Protein AF-A0A535J4W5-F1 (afdb_monomer_lite)

Sequence (95 aa):
MASPQTGIFALGTTSHAYLEFDLLPTADAGSTVALVARLREPRTTIGGVNLVAGFRPELWAVIAPDAAPPGVTGFNETVTGAGGYTLPATQHDVV

Secondary structure (DSSP, 8-state):
-PPPPGGGGPPP-S------BPPPTT--HHHHHHHHTT----S-STT-------B-HHHHHHH-GGGSPTT-----SPEEPTTS-EE-----SB-

Structure (mmCIF, N/CA/C/O backbone):
data_AF-A0A535J4W5-F1
#
_entry.id   AF-A0A535J4W5-F1
#
loop_
_atom_site.group_PDB
_atom_site.id
_atom_site.type_symbol
_atom_site.label_atom_id
_atom_site.label_alt_id
_atom_site.label_comp_id
_atom_site.label_asym_id
_atom_site.label_entity_id
_atom_site.label_seq_id
_atom_site.pdbx_PDB_ins_code
_atom_site.Cartn_x
_atom_site.Cartn_y
_atom_site.Cartn_z
_atom_site.occupancy
_atom_site.B_iso_or_equiv
_atom_site.auth_seq_id
_atom_site.auth_comp_id
_atom_site.auth_asym_id
_atom_site.auth_atom_id
_atom_site.pdbx_PDB_model_num
ATOM 1 N N . MET A 1 1 ? 17.715 -10.845 -10.440 1.00 73.69 1 MET A N 1
ATOM 2 C CA . MET A 1 1 ? 17.515 -10.899 -8.976 1.00 73.69 1 MET A CA 1
ATOM 3 C C . MET A 1 1 ? 16.727 -9.655 -8.601 1.00 73.69 1 MET A C 1
ATOM 5 O O . MET A 1 1 ? 17.072 -8.599 -9.120 1.00 73.69 1 MET A O 1
ATOM 9 N N . ALA A 1 2 ? 15.647 -9.772 -7.829 1.00 84.19 2 ALA A N 1
ATOM 10 C CA . ALA A 1 2 ? 14.884 -8.602 -7.396 1.00 84.19 2 ALA A CA 1
ATOM 11 C C . ALA A 1 2 ? 15.629 -7.891 -6.257 1.00 84.19 2 ALA A C 1
ATOM 13 O O . ALA A 1 2 ? 16.151 -8.558 -5.365 1.00 84.19 2 ALA A O 1
ATOM 14 N N . SER A 1 3 ? 15.676 -6.560 -6.298 1.00 89.88 3 SER A N 1
ATOM 15 C CA . SER A 1 3 ? 16.162 -5.734 -5.188 1.00 89.88 3 SER A CA 1
ATOM 16 C C . SER A 1 3 ? 14.963 -5.166 -4.432 1.00 89.88 3 SER A C 1
ATOM 18 O O . SER A 1 3 ? 13.986 -4.781 -5.081 1.00 89.88 3 SER A O 1
ATOM 20 N N . PRO A 1 4 ? 15.001 -5.098 -3.091 1.00 92.25 4 PRO A N 1
ATOM 21 C CA . PRO A 1 4 ? 13.918 -4.489 -2.334 1.00 92.25 4 PRO A CA 1
ATOM 22 C C . PRO A 1 4 ? 13.864 -2.974 -2.564 1.00 92.25 4 PRO A C 1
ATOM 24 O O . PRO A 1 4 ? 14.868 -2.349 -2.914 1.00 92.25 4 PRO A O 1
ATOM 27 N N . GLN A 1 5 ? 12.703 -2.376 -2.297 1.00 92.69 5 GLN A N 1
ATOM 28 C CA . GLN A 1 5 ? 12.586 -0.925 -2.164 1.00 92.69 5 GLN A CA 1
ATOM 29 C C . GLN A 1 5 ? 13.339 -0.495 -0.899 1.00 92.69 5 GLN A C 1
ATOM 31 O O . GLN A 1 5 ? 12.997 -0.915 0.207 1.00 92.69 5 GLN A O 1
ATOM 36 N N . THR A 1 6 ? 14.389 0.310 -1.053 1.00 89.62 6 THR A N 1
ATOM 37 C CA . THR A 1 6 ? 15.314 0.673 0.036 1.00 89.62 6 THR A CA 1
ATOM 38 C C . THR A 1 6 ? 14.634 1.435 1.166 1.00 89.62 6 THR A C 1
ATOM 40 O O . THR A 1 6 ? 1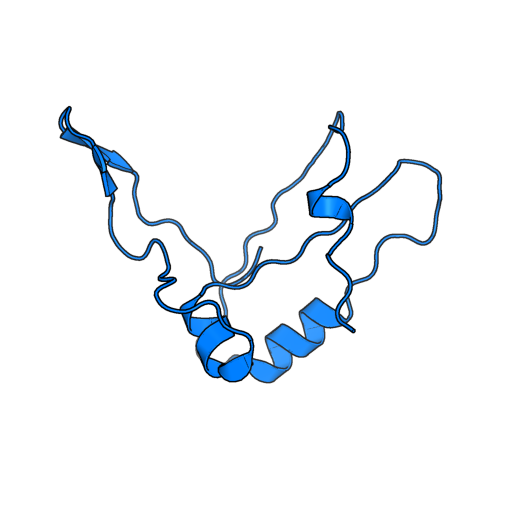5.018 1.262 2.320 1.00 89.62 6 THR A O 1
ATOM 43 N N . GLY A 1 7 ? 13.580 2.200 0.859 1.00 90.44 7 GLY A N 1
ATOM 44 C CA . GLY A 1 7 ? 12.789 2.930 1.850 1.00 90.44 7 GLY A CA 1
ATOM 45 C C . GLY A 1 7 ? 12.137 2.053 2.925 1.00 90.44 7 GLY A C 1
ATOM 46 O O . GLY A 1 7 ? 11.920 2.537 4.029 1.00 90.44 7 GLY A O 1
ATOM 47 N N . ILE A 1 8 ? 11.911 0.758 2.661 1.00 93.62 8 ILE A N 1
ATOM 48 C CA . ILE A 1 8 ? 11.402 -0.205 3.661 1.00 93.62 8 ILE A CA 1
ATOM 49 C C . ILE A 1 8 ? 12.397 -0.391 4.817 1.00 93.62 8 ILE A C 1
ATOM 51 O O . ILE A 1 8 ? 12.000 -0.661 5.948 1.00 93.62 8 ILE A O 1
ATOM 55 N N . PHE A 1 9 ? 13.693 -0.240 4.537 1.00 92.19 9 PHE A N 1
ATOM 56 C CA . PHE A 1 9 ? 14.781 -0.445 5.495 1.00 92.19 9 PHE A CA 1
ATOM 57 C C . PHE A 1 9 ? 15.462 0.865 5.911 1.00 92.19 9 PHE A C 1
ATOM 59 O O . PHE A 1 9 ? 16.496 0.836 6.582 1.00 92.19 9 PHE A O 1
ATOM 66 N N . ALA A 1 10 ? 14.921 2.012 5.497 1.00 88.25 10 ALA A N 1
ATOM 67 C CA . ALA A 1 10 ? 15.471 3.305 5.861 1.00 88.25 10 ALA A CA 1
ATOM 68 C C . ALA A 1 10 ? 15.282 3.586 7.360 1.00 88.25 10 ALA A C 1
ATOM 70 O O . ALA A 1 10 ? 14.283 3.205 7.972 1.00 88.25 10 ALA A O 1
ATOM 71 N N . LEU A 1 11 ? 16.251 4.284 7.956 1.00 86.69 11 LEU A N 1
ATOM 72 C CA . LEU A 1 11 ? 16.116 4.805 9.316 1.00 86.69 11 LEU A CA 1
ATOM 73 C C . LEU A 1 11 ? 15.082 5.941 9.345 1.00 86.69 11 LEU A C 1
ATOM 75 O O . LEU A 1 11 ? 14.848 6.606 8.336 1.00 86.69 11 LEU A O 1
ATOM 79 N N . GLY A 1 12 ? 14.473 6.159 10.514 1.00 83.44 12 GLY A N 1
ATOM 80 C CA . GLY A 1 12 ? 13.401 7.139 10.692 1.00 83.44 12 GLY A CA 1
ATOM 81 C C . GLY A 1 12 ? 13.746 8.544 10.179 1.00 83.44 12 GLY A C 1
ATOM 82 O O . GLY A 1 12 ? 14.885 9.000 10.264 1.00 83.44 12 GLY A O 1
ATOM 83 N N . THR A 1 13 ? 12.725 9.235 9.675 1.00 85.56 13 THR A N 1
ATOM 84 C CA . THR A 1 13 ? 12.787 10.607 9.153 1.00 85.56 13 THR A CA 1
ATOM 85 C C . THR A 1 13 ? 11.949 11.547 10.021 1.00 85.56 13 THR A C 1
ATOM 87 O O . THR A 1 13 ? 10.989 11.125 10.667 1.00 85.56 13 THR A O 1
ATOM 90 N N . THR A 1 14 ? 12.290 12.836 10.030 1.00 89.56 14 THR A N 1
ATOM 91 C CA . THR A 1 14 ? 11.510 13.879 10.717 1.00 89.56 14 THR A CA 1
ATOM 92 C C . THR A 1 14 ? 10.211 14.227 9.990 1.00 89.56 14 THR A C 1
ATOM 94 O O . THR A 1 14 ? 9.342 14.868 10.576 1.00 89.56 14 THR A O 1
ATOM 97 N N . SER A 1 15 ? 10.065 13.820 8.726 1.00 89.25 15 SER A N 1
ATOM 98 C CA . SER A 1 15 ? 8.881 14.084 7.911 1.00 89.25 15 SER A CA 1
ATOM 99 C C . SER A 1 15 ? 8.616 12.947 6.927 1.00 89.25 15 SER A C 1
ATOM 101 O O . SER A 1 15 ? 9.543 12.434 6.299 1.00 89.25 15 SER A O 1
ATOM 103 N N . HIS A 1 16 ? 7.346 12.569 6.800 1.00 91.38 16 HIS A N 1
ATOM 104 C CA . HIS A 1 16 ? 6.841 11.596 5.839 1.00 91.38 16 HIS A CA 1
ATOM 105 C C . HIS A 1 16 ? 5.414 11.978 5.425 1.00 91.38 1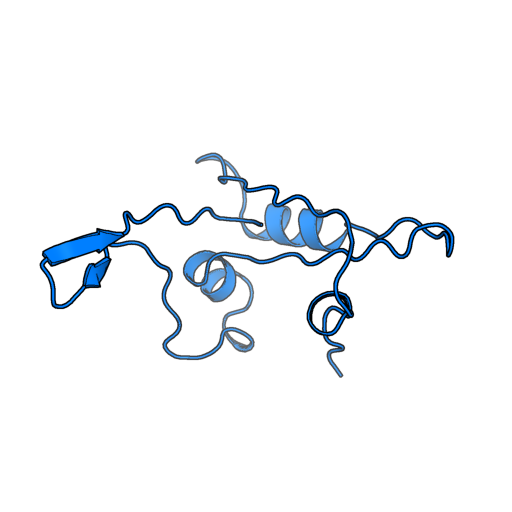6 HIS A C 1
ATOM 107 O O . HIS A 1 16 ? 4.713 12.674 6.161 1.00 91.38 16 HIS A O 1
ATOM 113 N N . ALA A 1 17 ? 4.992 11.513 4.253 1.00 93.56 17 ALA A N 1
ATOM 114 C CA . ALA A 1 17 ? 3.622 11.620 3.774 1.00 93.56 17 ALA A CA 1
ATOM 115 C C . ALA A 1 17 ? 3.206 10.275 3.174 1.00 93.56 17 ALA A C 1
ATOM 117 O O . ALA A 1 17 ? 4.016 9.632 2.507 1.00 93.56 17 ALA A O 1
ATOM 118 N N . TYR A 1 18 ? 1.957 9.882 3.409 1.00 94.81 18 TYR A N 1
ATOM 119 C CA . TYR A 1 18 ? 1.324 8.734 2.764 1.00 94.81 18 TYR A CA 1
ATOM 120 C C . TYR A 1 18 ? 0.322 9.273 1.751 1.00 94.81 18 TYR A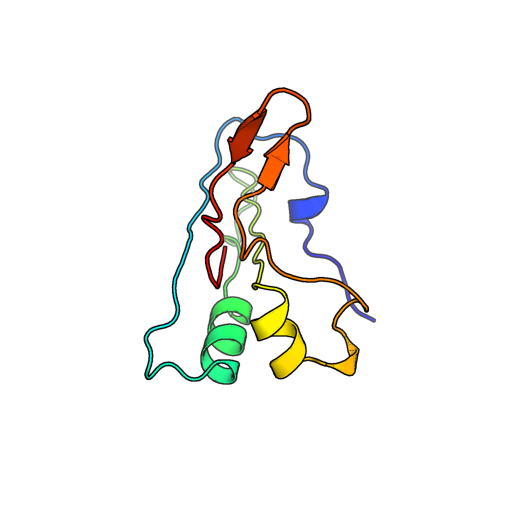 C 1
ATOM 122 O O . TYR A 1 18 ? -0.505 10.118 2.097 1.00 94.81 18 TYR A O 1
ATOM 130 N N . LEU A 1 19 ? 0.454 8.847 0.498 1.00 96.00 19 LEU A N 1
ATOM 131 C CA . LEU A 1 19 ? -0.431 9.260 -0.582 1.00 96.00 19 LEU A CA 1
ATOM 132 C C . LEU A 1 19 ? -1.223 8.042 -1.022 1.00 96.00 19 LEU A C 1
ATOM 134 O O . LEU A 1 19 ? -0.666 7.137 -1.622 1.00 96.00 19 LEU A O 1
ATOM 138 N N . GLU A 1 20 ? -2.510 8.031 -0.719 1.00 97.31 20 GLU A N 1
ATOM 139 C CA . GLU A 1 20 ? -3.384 6.907 -1.029 1.00 97.31 20 GLU A CA 1
ATOM 140 C C . GLU A 1 20 ? -4.208 7.222 -2.280 1.00 97.31 20 GLU A C 1
ATOM 142 O O . GLU A 1 20 ? -4.725 8.333 -2.439 1.00 97.31 20 GLU A O 1
ATOM 147 N N . PHE A 1 21 ? -4.308 6.252 -3.187 1.00 97.06 21 PHE A N 1
ATOM 148 C CA . PHE A 1 21 ? -5.019 6.408 -4.452 1.00 97.06 21 PHE A CA 1
ATOM 149 C C . PHE A 1 21 ? -5.967 5.241 -4.705 1.00 97.06 21 PHE A C 1
ATOM 151 O O . PHE A 1 21 ? -5.600 4.075 -4.544 1.00 97.06 21 PHE A O 1
ATOM 158 N N . ASP A 1 22 ? -7.152 5.582 -5.206 1.00 96.75 22 ASP A N 1
ATOM 159 C CA . ASP A 1 22 ? -8.121 4.636 -5.749 1.00 96.75 22 ASP A CA 1
ATOM 160 C C . ASP A 1 22 ? -8.037 4.615 -7.276 1.00 96.75 22 ASP A C 1
ATOM 162 O O . ASP A 1 22 ? -7.943 5.660 -7.935 1.00 96.75 22 ASP A O 1
ATOM 166 N N . LEU A 1 23 ? -8.102 3.423 -7.864 1.00 95.75 23 LEU A N 1
ATOM 167 C CA . LEU A 1 23 ? -8.266 3.278 -9.300 1.00 95.75 23 LEU A CA 1
ATOM 168 C C . LEU A 1 23 ? -9.682 3.709 -9.680 1.00 95.75 23 LEU A C 1
ATOM 170 O O . LEU A 1 23 ? -10.684 3.264 -9.117 1.00 95.75 23 LEU A O 1
ATOM 174 N N . LEU A 1 24 ? -9.776 4.540 -10.716 1.00 95.75 24 LEU A N 1
ATOM 175 C CA . LEU A 1 24 ? -11.061 4.803 -11.350 1.00 95.75 24 LEU A CA 1
ATOM 176 C C . LEU A 1 24 ? -11.626 3.496 -11.933 1.00 95.75 24 LEU A C 1
ATOM 178 O O . LEU A 1 24 ? -10.849 2.675 -12.424 1.00 95.75 24 LEU A O 1
ATOM 182 N N . PRO A 1 25 ? -12.959 3.328 -12.012 1.00 92.81 25 PRO A N 1
ATOM 183 C CA . PRO A 1 25 ? -13.569 2.120 -12.578 1.00 92.81 25 PRO A CA 1
ATOM 184 C C . PRO A 1 25 ? -13.122 1.786 -14.011 1.00 92.81 25 PRO A C 1
ATOM 186 O O . PRO A 1 25 ? -13.237 0.648 -14.452 1.00 92.81 25 PRO A O 1
ATOM 189 N N . THR A 1 26 ? -12.636 2.783 -14.754 1.00 94.44 26 THR A N 1
ATOM 190 C CA . THR A 1 26 ? -12.143 2.651 -16.132 1.00 94.44 26 THR A CA 1
ATOM 191 C C . THR A 1 26 ? -10.620 2.519 -16.230 1.00 94.44 26 THR A C 1
ATOM 193 O O . THR A 1 26 ? -10.095 2.474 -17.341 1.00 94.44 26 THR A O 1
ATOM 196 N N . ALA A 1 27 ? -9.893 2.554 -15.111 1.00 94.06 27 ALA A N 1
ATOM 197 C CA . ALA A 1 27 ? -8.437 2.487 -15.108 1.00 94.06 27 ALA A CA 1
ATOM 198 C C . ALA A 1 27 ? -7.959 1.056 -15.392 1.00 94.06 27 ALA A C 1
ATOM 200 O O . ALA A 1 27 ? -8.461 0.093 -14.816 1.00 94.06 27 ALA A O 1
ATOM 201 N N . ASP A 1 28 ? -6.952 0.921 -16.256 1.00 94.12 28 ASP A N 1
ATOM 202 C CA . ASP A 1 28 ? -6.299 -0.364 -16.499 1.00 94.12 28 ASP A CA 1
ATOM 203 C C . ASP A 1 28 ? -5.239 -0.637 -15.423 1.00 94.12 28 ASP A C 1
ATOM 205 O O . ASP A 1 28 ? -4.276 0.121 -15.276 1.00 94.12 28 ASP A O 1
ATOM 209 N N . ALA A 1 29 ? -5.398 -1.743 -14.697 1.00 92.44 29 ALA A N 1
ATOM 210 C CA . ALA A 1 29 ? -4.530 -2.138 -13.592 1.00 92.44 29 ALA A CA 1
ATOM 211 C C . ALA A 1 29 ? -3.049 -2.257 -13.996 1.00 92.44 29 ALA A C 1
ATOM 213 O O . ALA A 1 29 ? -2.167 -1.792 -13.269 1.00 92.44 29 ALA A O 1
ATOM 214 N N . GLY A 1 30 ? -2.766 -2.836 -15.167 1.00 95.25 30 GLY A N 1
ATOM 215 C CA . GLY A 1 30 ? -1.397 -3.019 -15.651 1.00 95.25 30 GLY A CA 1
ATOM 216 C C . GLY A 1 30 ? -0.719 -1.687 -15.956 1.00 95.25 30 GLY A C 1
ATOM 217 O O . GLY A 1 30 ? 0.425 -1.457 -15.558 1.00 95.25 30 GLY A O 1
ATOM 218 N N . SER A 1 31 ? -1.447 -0.776 -16.602 1.00 94.75 31 SER A N 1
ATOM 219 C CA . SER A 1 31 ? -1.002 0.586 -16.879 1.00 94.75 31 SER A CA 1
ATOM 220 C C . SER A 1 31 ? -0.720 1.361 -15.591 1.00 94.75 31 SER A C 1
ATOM 222 O O . SER A 1 31 ? 0.316 2.022 -15.502 1.00 94.75 31 SER A O 1
ATOM 224 N N . THR A 1 32 ? -1.566 1.215 -14.566 1.00 94.38 32 THR A N 1
ATOM 225 C CA . THR A 1 32 ? -1.379 1.847 -13.255 1.00 94.38 32 THR A CA 1
ATOM 226 C C . THR A 1 32 ? -0.099 1.362 -12.588 1.00 94.38 32 THR A C 1
ATOM 228 O O . THR A 1 32 ? 0.746 2.179 -12.219 1.00 94.38 32 THR A O 1
ATOM 231 N N . VAL A 1 33 ? 0.107 0.043 -12.503 1.00 95.31 33 VAL A N 1
ATOM 232 C CA . VAL A 1 33 ? 1.340 -0.529 -11.939 1.00 95.31 33 VAL A CA 1
ATOM 233 C C . VAL A 1 33 ? 2.566 -0.047 -12.718 1.00 95.31 33 VAL A C 1
ATOM 235 O O . VAL A 1 33 ? 3.560 0.362 -12.117 1.00 95.31 33 VAL A O 1
ATOM 238 N N . ALA A 1 34 ? 2.497 -0.022 -14.052 1.00 94.94 34 ALA A N 1
ATOM 239 C CA . ALA A 1 34 ? 3.591 0.457 -14.892 1.00 94.94 34 ALA A CA 1
ATOM 240 C C . ALA A 1 34 ? 3.895 1.955 -14.694 1.00 94.94 34 ALA A C 1
ATOM 242 O O . ALA A 1 34 ? 5.058 2.353 -14.780 1.00 94.94 34 ALA A O 1
ATOM 243 N N . LEU A 1 35 ? 2.884 2.789 -14.434 1.00 95.50 35 LEU A N 1
ATOM 244 C CA . LEU A 1 35 ? 3.051 4.214 -14.135 1.00 95.50 35 LEU A CA 1
ATOM 245 C C . LEU A 1 35 ? 3.701 4.428 -12.767 1.00 95.50 35 LEU A C 1
ATOM 247 O O . LEU A 1 35 ? 4.685 5.160 -12.671 1.00 95.50 35 LEU A O 1
ATOM 251 N N . VAL A 1 36 ? 3.216 3.739 -11.736 1.00 95.38 36 VAL A N 1
ATOM 252 C CA . VAL A 1 36 ? 3.791 3.794 -10.384 1.00 95.38 36 VAL A CA 1
ATOM 253 C C . VAL A 1 36 ? 5.239 3.291 -10.394 1.00 95.38 36 VAL A C 1
ATOM 255 O O . VAL A 1 36 ? 6.131 3.941 -9.854 1.00 95.38 36 VAL A O 1
ATOM 258 N N . ALA A 1 37 ? 5.532 2.215 -11.131 1.00 92.69 37 ALA A N 1
ATOM 259 C CA . ALA A 1 37 ? 6.888 1.688 -11.298 1.00 92.69 37 ALA A CA 1
ATOM 260 C C . ALA A 1 37 ? 7.857 2.652 -12.018 1.00 92.69 37 ALA A C 1
ATOM 262 O O . ALA A 1 37 ? 9.073 2.424 -12.018 1.00 92.69 37 ALA A O 1
ATOM 263 N N . ARG A 1 38 ? 7.363 3.727 -12.649 1.00 93.62 38 ARG A N 1
ATOM 264 C CA . ARG A 1 38 ? 8.190 4.792 -13.247 1.00 93.62 38 ARG A CA 1
ATOM 265 C C . ARG A 1 38 ? 8.523 5.917 -12.272 1.00 93.62 38 ARG A C 1
ATOM 267 O O . ARG A 1 38 ? 9.389 6.724 -12.610 1.00 93.62 38 ARG A O 1
ATOM 274 N N . LEU A 1 39 ? 7.906 5.967 -11.089 1.00 91.31 39 LEU A N 1
ATOM 275 C CA . LEU A 1 39 ? 8.262 6.938 -10.059 1.00 91.31 39 LEU A CA 1
ATOM 276 C C . LEU A 1 39 ? 9.730 6.771 -9.656 1.00 91.31 39 LEU A C 1
ATOM 278 O O . LEU A 1 39 ? 10.279 5.666 -9.625 1.00 91.31 39 LEU A O 1
ATOM 282 N N . ARG A 1 40 ? 10.403 7.890 -9.406 1.00 84.06 40 ARG A N 1
ATOM 283 C CA . ARG A 1 40 ? 11.814 7.922 -9.022 1.00 84.06 40 ARG A CA 1
ATOM 284 C C . ARG A 1 40 ? 11.981 8.898 -7.876 1.00 84.06 40 ARG A C 1
ATOM 286 O O . ARG A 1 40 ? 11.427 9.994 -7.919 1.00 84.06 40 ARG A O 1
ATOM 293 N N . GLU A 1 41 ? 12.788 8.506 -6.902 1.00 79.94 41 GLU A N 1
ATOM 294 C CA . GLU A 1 41 ? 13.279 9.427 -5.886 1.00 79.94 41 GLU A CA 1
ATOM 295 C C . GLU A 1 41 ? 14.034 10.588 -6.558 1.00 79.94 41 GLU A C 1
ATOM 297 O O . GLU A 1 41 ? 14.686 10.394 -7.599 1.00 79.94 41 GLU A O 1
ATOM 302 N N . PRO A 1 42 ? 13.969 11.803 -5.988 1.00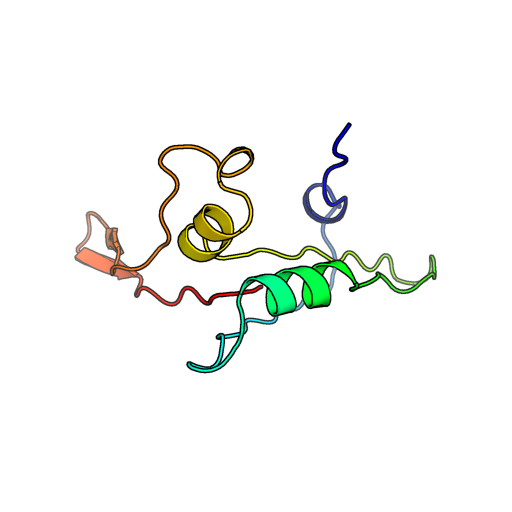 75.44 42 PRO A N 1
ATOM 303 C CA . PRO A 1 42 ? 14.825 12.897 -6.412 1.00 75.44 42 PRO A CA 1
ATOM 304 C C . PRO A 1 42 ? 16.292 12.454 -6.414 1.00 75.44 42 PRO A C 1
ATOM 306 O O . PRO A 1 42 ? 16.790 11.905 -5.436 1.00 75.44 42 PRO A O 1
ATOM 309 N N . ARG A 1 43 ? 17.018 12.720 -7.505 1.00 68.44 43 ARG A N 1
ATOM 310 C CA . ARG A 1 43 ? 18.451 12.393 -7.628 1.00 68.44 43 ARG A CA 1
ATOM 311 C C . ARG A 1 43 ? 19.325 13.387 -6.852 1.00 68.44 43 ARG A C 1
ATOM 313 O O . ARG A 1 43 ? 20.200 14.027 -7.428 1.00 68.44 43 ARG A O 1
ATOM 320 N N . THR A 1 44 ? 19.057 13.560 -5.563 1.00 72.06 44 THR A N 1
ATOM 321 C CA . THR A 1 44 ? 19.817 14.430 -4.662 1.00 72.06 44 THR A CA 1
ATOM 322 C C . THR A 1 44 ? 20.068 13.723 -3.338 1.00 72.06 44 THR A C 1
ATOM 324 O O . THR A 1 44 ? 19.205 13.026 -2.816 1.00 72.06 44 THR A O 1
ATOM 327 N N . THR A 1 45 ? 21.264 13.910 -2.786 1.00 64.81 45 THR A N 1
ATOM 328 C CA . THR A 1 45 ? 21.615 13.442 -1.438 1.00 64.81 45 THR A CA 1
ATOM 329 C C . THR A 1 45 ? 21.132 14.403 -0.350 1.00 64.81 45 THR A C 1
ATOM 331 O O . THR A 1 45 ? 21.144 14.057 0.830 1.00 64.81 45 THR A O 1
ATOM 334 N N . ILE A 1 46 ? 20.684 15.606 -0.725 1.00 62.88 46 ILE A N 1
ATOM 335 C CA . ILE A 1 46 ? 20.129 16.588 0.205 1.00 62.88 46 ILE A CA 1
ATOM 336 C C . ILE A 1 46 ? 18.712 16.142 0.580 1.00 62.88 46 ILE A C 1
ATOM 338 O O . ILE A 1 46 ? 17.810 16.175 -0.252 1.00 62.88 46 ILE A O 1
ATOM 342 N N . GLY A 1 47 ? 18.524 15.741 1.839 1.00 64.31 47 GLY A N 1
ATOM 343 C CA . GLY A 1 47 ? 17.207 15.467 2.426 1.00 64.31 47 GLY A CA 1
ATOM 344 C C . GLY A 1 47 ? 16.821 13.992 2.565 1.00 64.31 47 GLY A C 1
ATOM 345 O O . GLY A 1 47 ? 15.813 13.729 3.206 1.00 64.31 47 GLY A O 1
ATOM 346 N N . GLY A 1 48 ? 17.608 13.044 2.032 1.00 71.31 48 GLY A N 1
ATOM 347 C CA . GLY A 1 48 ? 17.409 11.605 2.280 1.00 71.31 48 GLY A CA 1
ATOM 348 C C . GLY A 1 48 ? 15.984 11.108 1.998 1.00 71.31 48 GLY A C 1
ATOM 349 O O . GLY A 1 48 ? 15.415 10.389 2.816 1.00 71.31 48 GLY A O 1
ATOM 350 N N . VAL A 1 49 ? 15.388 11.547 0.884 1.00 83.38 49 VAL A N 1
ATOM 351 C CA . VAL A 1 49 ? 14.015 11.181 0.510 1.00 83.38 49 VAL A CA 1
ATOM 352 C C . VAL A 1 49 ? 13.977 9.715 0.098 1.00 83.38 49 VAL A C 1
ATOM 354 O O . VAL A 1 49 ? 14.682 9.326 -0.828 1.00 83.38 49 VAL A O 1
ATOM 357 N N . ASN A 1 50 ? 13.115 8.940 0.753 1.00 87.62 50 ASN A N 1
ATOM 358 C CA . ASN A 1 50 ? 12.814 7.567 0.369 1.00 87.62 50 ASN A CA 1
ATOM 359 C C . ASN A 1 50 ? 11.428 7.510 -0.280 1.00 87.62 50 ASN A C 1
ATOM 361 O O . ASN A 1 50 ? 10.503 8.172 0.192 1.00 87.62 50 ASN A O 1
ATOM 365 N N . LEU A 1 51 ? 11.276 6.697 -1.322 1.00 91.06 51 LEU A N 1
ATOM 366 C CA . LEU A 1 51 ? 9.998 6.383 -1.949 1.00 91.06 51 LEU A CA 1
ATOM 367 C C . LEU A 1 51 ? 9.736 4.883 -1.832 1.00 91.06 51 LEU A C 1
ATOM 369 O O . LEU A 1 51 ? 10.568 4.057 -2.207 1.00 91.06 51 LEU A O 1
ATOM 373 N N . VAL A 1 52 ? 8.548 4.542 -1.348 1.00 94.69 52 VAL A N 1
ATOM 374 C CA . VAL A 1 52 ? 8.037 3.174 -1.339 1.00 94.69 52 VAL A CA 1
ATOM 375 C C . VAL A 1 52 ? 6.653 3.212 -1.956 1.00 94.69 52 VAL A C 1
ATOM 377 O O . VAL A 1 52 ? 5.852 4.052 -1.568 1.00 94.69 52 VAL A O 1
ATOM 380 N N . ALA A 1 53 ? 6.403 2.319 -2.907 1.00 96.12 53 ALA A N 1
ATOM 381 C CA . ALA A 1 53 ? 5.084 2.097 -3.473 1.00 96.12 53 ALA A CA 1
ATOM 382 C C . ALA A 1 53 ? 4.532 0.739 -3.024 1.00 96.12 53 ALA A C 1
ATOM 384 O O . ALA A 1 53 ? 5.249 -0.271 -3.047 1.00 96.12 53 ALA A O 1
ATOM 385 N N . GLY A 1 54 ? 3.260 0.716 -2.649 1.00 95.69 54 GLY A N 1
ATOM 386 C CA . GLY A 1 54 ? 2.482 -0.474 -2.337 1.00 95.69 54 GLY A CA 1
ATOM 387 C C . GLY A 1 54 ? 1.268 -0.601 -3.253 1.00 95.69 54 GLY A C 1
ATOM 388 O O . GLY A 1 54 ? 0.726 0.385 -3.741 1.00 95.69 54 GLY A O 1
ATOM 389 N N . PHE A 1 55 ? 0.831 -1.838 -3.471 1.00 96.56 55 PHE A N 1
ATOM 390 C CA . PHE A 1 55 ? -0.402 -2.151 -4.191 1.00 96.56 55 PHE A CA 1
ATOM 391 C C . PHE A 1 55 ? -1.269 -3.036 -3.310 1.00 96.56 55 PHE A C 1
ATOM 393 O O . PHE A 1 55 ? -0.737 -3.897 -2.599 1.00 96.56 55 PHE A O 1
ATOM 400 N N . ARG A 1 56 ? -2.595 -2.881 -3.384 1.00 96.19 56 ARG A N 1
ATOM 401 C CA . ARG A 1 56 ? -3.487 -3.812 -2.687 1.00 96.19 56 ARG A CA 1
ATOM 402 C C . ARG A 1 56 ? -3.233 -5.257 -3.148 1.00 96.19 56 ARG A C 1
ATOM 404 O O . ARG A 1 56 ? -2.959 -5.476 -4.336 1.00 96.19 56 ARG A O 1
ATOM 411 N N . PRO A 1 57 ? -3.376 -6.252 -2.257 1.00 96.44 57 PRO A N 1
ATOM 412 C CA . PRO A 1 57 ? -3.077 -7.642 -2.589 1.00 96.44 57 PRO A CA 1
ATOM 413 C C . PRO A 1 57 ? -3.846 -8.173 -3.801 1.00 96.44 57 PRO A C 1
ATOM 415 O O . PRO A 1 57 ? -3.258 -8.841 -4.645 1.00 96.44 57 PRO A O 1
ATOM 418 N N . GLU A 1 58 ? -5.128 -7.831 -3.939 1.00 94.56 58 GLU A N 1
ATOM 419 C CA . GLU A 1 58 ? -5.970 -8.311 -5.041 1.00 94.56 58 GLU A CA 1
ATOM 420 C C . GLU A 1 58 ? -5.517 -7.751 -6.396 1.00 94.56 58 GLU A C 1
ATOM 422 O O . GLU A 1 58 ? -5.487 -8.474 -7.389 1.00 94.56 58 GLU A O 1
ATOM 427 N N . LEU A 1 59 ? -5.105 -6.480 -6.429 1.00 94.69 59 LEU A N 1
ATOM 428 C CA . LEU A 1 59 ? -4.551 -5.837 -7.620 1.00 94.69 59 LEU A CA 1
ATOM 429 C C . LEU A 1 59 ? -3.223 -6.491 -8.005 1.00 94.69 59 LEU A C 1
ATOM 431 O O . LEU A 1 59 ? -3.004 -6.827 -9.167 1.00 94.69 59 LEU A O 1
ATOM 435 N N . TRP A 1 60 ? -2.344 -6.710 -7.024 1.00 95.81 60 TRP A N 1
ATOM 436 C CA . TRP A 1 60 ? -1.044 -7.328 -7.267 1.00 95.81 60 TRP A CA 1
ATOM 437 C C . TRP A 1 60 ? -1.165 -8.783 -7.731 1.00 95.81 60 TRP A C 1
ATOM 439 O O . TRP A 1 60 ? -0.462 -9.187 -8.654 1.00 95.81 60 TRP A O 1
ATOM 449 N N . ALA A 1 61 ? -2.100 -9.547 -7.161 1.00 94.88 61 ALA A N 1
ATOM 450 C CA . ALA A 1 61 ? -2.375 -10.926 -7.559 1.00 94.88 61 ALA A CA 1
ATOM 451 C C . ALA A 1 61 ? -2.835 -11.045 -9.022 1.00 94.88 61 ALA A C 1
ATOM 453 O O . ALA A 1 61 ? -2.531 -12.041 -9.673 1.00 94.88 61 ALA A O 1
ATOM 454 N N . VAL A 1 62 ? -3.522 -10.031 -9.561 1.00 93.44 62 VAL A N 1
ATOM 455 C CA . VAL A 1 62 ? -3.902 -9.982 -10.983 1.00 93.44 62 VAL A CA 1
ATOM 456 C C . VAL A 1 62 ? -2.701 -9.660 -11.876 1.00 93.44 62 VAL A C 1
ATOM 458 O O . VAL A 1 62 ? -2.556 -10.248 -12.945 1.00 93.44 62 VAL A O 1
ATOM 461 N N . ILE A 1 63 ? -1.837 -8.730 -11.458 1.00 94.69 63 ILE A N 1
ATOM 462 C CA . ILE A 1 63 ? -0.748 -8.212 -12.301 1.00 94.69 63 ILE A CA 1
ATOM 463 C C . ILE A 1 63 ? 0.503 -9.090 -12.281 1.00 94.69 63 ILE A C 1
ATOM 465 O O . ILE A 1 63 ? 1.161 -9.253 -13.309 1.00 94.69 63 ILE A O 1
ATOM 469 N N . ALA A 1 64 ? 0.844 -9.648 -11.125 1.00 93.62 64 ALA A N 1
ATOM 470 C CA . ALA A 1 64 ? 2.039 -10.455 -10.931 1.00 93.62 64 ALA A CA 1
ATOM 471 C C . ALA A 1 64 ? 1.720 -11.694 -10.073 1.00 93.62 64 ALA A C 1
ATOM 473 O O . ALA A 1 64 ? 2.267 -11.830 -8.977 1.00 93.62 64 ALA A O 1
ATOM 474 N N . PRO A 1 65 ? 0.855 -12.609 -10.556 1.00 94.00 65 PRO A N 1
ATOM 475 C CA . PRO A 1 65 ? 0.373 -13.755 -9.779 1.00 94.00 65 PRO A CA 1
ATOM 476 C C . PRO A 1 65 ? 1.509 -14.628 -9.236 1.00 94.00 65 PRO A C 1
ATOM 478 O O . PRO A 1 65 ? 1.481 -15.018 -8.074 1.00 94.00 65 PRO A O 1
ATOM 481 N N . ASP A 1 66 ? 2.553 -14.860 -10.035 1.00 94.44 66 ASP A N 1
ATOM 482 C CA . ASP A 1 66 ? 3.707 -15.680 -9.638 1.00 94.44 66 ASP A CA 1
ATOM 483 C C . ASP A 1 66 ? 4.604 -15.007 -8.582 1.00 94.44 66 ASP A C 1
ATOM 485 O O . ASP A 1 66 ? 5.419 -15.666 -7.937 1.00 94.44 66 ASP A O 1
ATOM 489 N N . ALA A 1 67 ? 4.478 -13.687 -8.413 1.00 91.75 67 ALA A N 1
ATOM 490 C CA . ALA A 1 67 ? 5.218 -12.895 -7.433 1.00 91.75 67 ALA A CA 1
ATOM 491 C C . ALA A 1 67 ? 4.340 -12.431 -6.257 1.00 91.75 67 ALA A C 1
ATOM 493 O O . ALA A 1 67 ? 4.832 -11.740 -5.361 1.00 91.75 67 ALA A O 1
ATOM 494 N N . ALA A 1 68 ? 3.049 -12.768 -6.256 1.00 94.12 68 ALA A N 1
ATOM 495 C CA . ALA A 1 68 ? 2.137 -12.435 -5.177 1.00 94.12 68 ALA A CA 1
ATOM 496 C C . ALA A 1 68 ? 2.331 -13.417 -4.009 1.00 94.12 68 ALA A C 1
ATOM 498 O O . ALA A 1 68 ? 2.271 -14.633 -4.214 1.00 94.12 68 ALA A O 1
ATOM 499 N N . PRO A 1 69 ? 2.566 -12.936 -2.774 1.00 92.19 69 PRO A N 1
ATOM 500 C CA . PRO A 1 69 ? 2.685 -13.832 -1.633 1.00 92.19 69 PRO A CA 1
ATOM 501 C C . PRO A 1 69 ? 1.376 -14.613 -1.405 1.00 92.19 69 PRO A C 1
ATOM 503 O O . PRO A 1 69 ? 0.297 -14.012 -1.400 1.00 92.19 69 PRO A O 1
ATOM 506 N N . PRO A 1 70 ? 1.436 -15.942 -1.203 1.00 93.06 70 PRO A N 1
ATOM 507 C CA . PRO A 1 70 ? 0.239 -16.762 -1.072 1.00 93.06 70 PRO A CA 1
ATOM 508 C C . PRO A 1 70 ? -0.529 -16.424 0.210 1.00 93.06 70 PRO A C 1
ATOM 510 O O . PRO A 1 70 ? 0.062 -16.247 1.274 1.00 93.06 70 PRO A O 1
ATOM 513 N N . GLY A 1 71 ? -1.860 -16.383 0.112 1.00 92.25 71 GLY A N 1
ATOM 514 C CA . GLY A 1 71 ? -2.748 -16.173 1.260 1.00 92.25 71 GLY A CA 1
ATOM 515 C C . GLY A 1 71 ? -2.803 -14.737 1.787 1.00 92.25 71 GLY A C 1
ATOM 516 O O . GLY A 1 71 ? -3.409 -14.511 2.830 1.00 92.25 71 GLY A O 1
ATOM 517 N N . VAL A 1 72 ? -2.198 -13.771 1.091 1.00 95.00 72 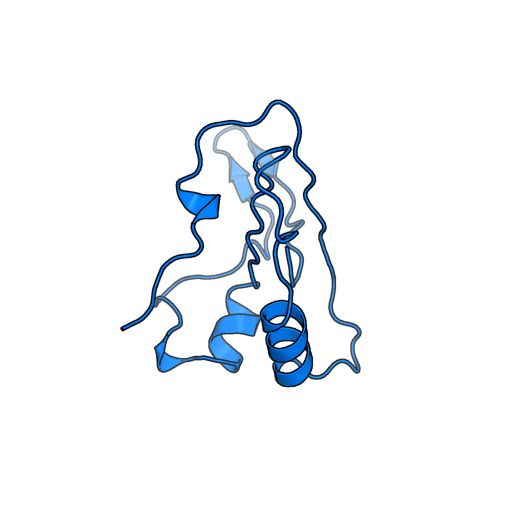VAL A N 1
ATOM 518 C CA . VAL A 1 72 ? -2.327 -12.354 1.445 1.00 95.00 72 VAL A CA 1
ATOM 519 C C . VAL A 1 72 ? -3.616 -11.795 0.856 1.00 95.00 72 VAL A C 1
ATOM 521 O O . VAL A 1 72 ? -3.843 -11.857 -0.350 1.00 95.00 72 VAL A O 1
ATOM 524 N N . THR A 1 73 ? -4.444 -11.222 1.721 1.00 95.00 73 THR A N 1
ATOM 525 C CA . THR A 1 73 ? -5.695 -10.544 1.371 1.00 95.00 73 THR A CA 1
ATOM 526 C C . THR A 1 73 ? -5.659 -9.113 1.884 1.00 95.00 73 THR A C 1
ATOM 528 O O . THR A 1 73 ? -5.005 -8.827 2.887 1.00 95.00 73 THR A O 1
ATOM 531 N N . GLY A 1 74 ? -6.358 -8.207 1.208 1.00 93.75 74 GLY A N 1
ATOM 532 C CA . GLY A 1 74 ? -6.517 -6.835 1.665 1.00 93.75 74 GLY A CA 1
ATOM 533 C C . GLY A 1 74 ? -7.370 -6.732 2.928 1.00 93.75 74 GLY A C 1
ATOM 534 O O . GLY A 1 74 ? -8.177 -7.612 3.241 1.00 93.75 74 GLY A O 1
ATOM 535 N N . PHE A 1 75 ? -7.232 -5.610 3.629 1.00 93.75 75 PHE A N 1
ATOM 536 C CA . PHE A 1 75 ? -8.133 -5.200 4.704 1.00 93.75 75 PHE A CA 1
ATOM 537 C C . PHE A 1 75 ? -9.450 -4.677 4.114 1.00 93.75 75 PHE A C 1
ATOM 539 O O . PHE A 1 75 ? -9.731 -3.482 4.146 1.00 93.75 75 PHE A O 1
ATOM 546 N N . ASN A 1 76 ? -10.235 -5.586 3.529 1.00 93.81 76 ASN A N 1
ATOM 547 C CA . ASN A 1 76 ? -11.502 -5.273 2.857 1.00 93.81 76 ASN A CA 1
ATOM 548 C C . ASN A 1 76 ? -12.711 -5.296 3.813 1.00 93.81 76 ASN A C 1
ATOM 550 O O . ASN A 1 76 ? -13.802 -4.873 3.440 1.00 93.81 76 ASN A O 1
ATOM 554 N N . GLU A 1 77 ? -12.526 -5.789 5.040 1.00 95.00 77 GLU A N 1
ATOM 555 C CA . GLU A 1 77 ? -13.569 -5.907 6.059 1.00 95.00 77 GLU A CA 1
ATOM 556 C C . GLU A 1 77 ? -13.141 -5.227 7.362 1.00 95.00 77 GLU A C 1
ATOM 558 O O . GLU A 1 77 ? -11.955 -5.174 7.698 1.00 95.00 77 GLU A O 1
ATOM 563 N N . THR A 1 78 ? -14.117 -4.703 8.107 1.00 96.12 78 THR A N 1
ATOM 564 C CA . THR A 1 78 ? -13.881 -4.125 9.434 1.00 96.12 78 THR A CA 1
ATOM 565 C C . THR A 1 78 ? -13.250 -5.162 10.355 1.00 96.12 78 THR A C 1
ATOM 567 O O . THR A 1 78 ? -13.806 -6.238 10.570 1.00 96.12 78 THR A O 1
ATOM 570 N N . VAL A 1 79 ? -12.133 -4.806 10.982 1.00 94.50 79 VAL A N 1
ATOM 571 C CA . VAL A 1 79 ? -11.494 -5.648 11.993 1.00 94.50 79 VAL A CA 1
ATOM 572 C C . VAL A 1 79 ? -12.100 -5.325 13.355 1.00 94.50 79 VAL A C 1
ATOM 574 O O . VAL A 1 79 ? -12.056 -4.183 13.812 1.00 94.50 79 VAL A O 1
ATOM 577 N N . THR A 1 80 ? -12.667 -6.324 14.031 1.00 96.12 80 THR A N 1
ATOM 578 C CA . THR A 1 80 ? -13.185 -6.178 15.400 1.00 96.12 80 THR A CA 1
ATOM 579 C C . THR A 1 80 ? -12.202 -6.776 16.401 1.00 96.12 80 THR A C 1
ATOM 581 O O . THR A 1 80 ? -11.921 -7.972 16.380 1.00 96.12 80 THR A O 1
ATOM 584 N N . GLY A 1 81 ? -11.668 -5.938 17.290 1.00 93.81 81 GLY A N 1
ATOM 585 C CA . GLY A 1 81 ? -10.803 -6.371 18.382 1.00 93.81 81 GLY A CA 1
ATOM 586 C C . GLY A 1 81 ? -11.585 -7.075 19.496 1.00 93.81 81 GLY A C 1
ATOM 587 O O . GLY A 1 81 ? -12.790 -6.886 19.646 1.00 93.81 81 GLY A O 1
ATOM 588 N N . ALA A 1 82 ? -10.885 -7.833 20.345 1.00 94.81 82 ALA A N 1
ATOM 589 C CA . ALA A 1 82 ? -11.497 -8.623 21.424 1.00 94.81 82 ALA A C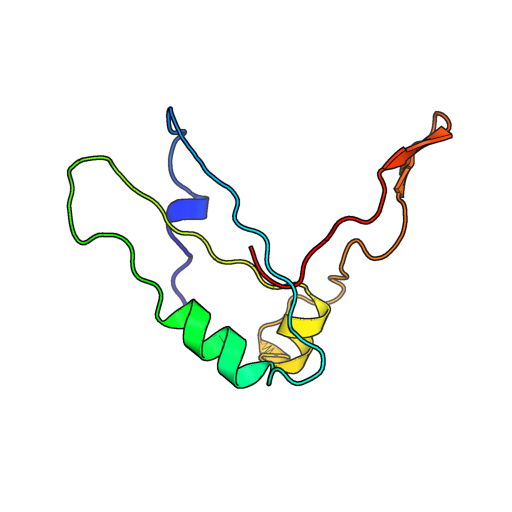A 1
ATOM 590 C C . ALA A 1 82 ? -12.339 -7.800 22.426 1.00 94.81 82 ALA A C 1
ATOM 592 O O . ALA A 1 82 ? -13.235 -8.340 23.067 1.00 94.81 82 ALA A O 1
ATOM 593 N N . GLY A 1 83 ? -12.069 -6.497 22.554 1.00 94.69 83 GLY A N 1
ATOM 594 C CA . GLY A 1 83 ? -12.846 -5.567 23.383 1.00 94.69 83 GLY A CA 1
ATOM 595 C C . GLY A 1 83 ? -14.060 -4.935 22.689 1.00 94.69 83 GLY A C 1
ATOM 596 O O . GLY A 1 83 ? -14.654 -4.022 23.250 1.00 94.69 83 GLY A O 1
ATOM 597 N N . GLY A 1 84 ? -14.400 -5.352 21.465 1.00 94.62 84 GLY A N 1
ATOM 598 C CA . GLY A 1 84 ? -15.494 -4.776 20.673 1.00 94.62 84 GLY A CA 1
ATOM 599 C C . GLY A 1 84 ? -15.136 -3.493 19.913 1.00 94.62 84 GLY A C 1
ATOM 600 O O . GLY A 1 84 ? -15.991 -2.935 19.231 1.00 94.62 84 GLY A O 1
ATOM 601 N N . TYR A 1 85 ? -13.886 -3.024 19.990 1.00 95.81 85 TYR A N 1
ATOM 602 C CA . TYR A 1 85 ? -13.403 -1.900 19.183 1.00 95.81 85 TYR A CA 1
ATOM 603 C C . TYR A 1 85 ? -13.322 -2.288 17.708 1.00 95.81 85 TYR A C 1
ATOM 605 O O . TYR A 1 85 ? -12.833 -3.368 17.376 1.00 95.81 85 TYR A O 1
ATOM 613 N N . THR A 1 86 ? -13.753 -1.393 16.824 1.00 97.00 86 THR A N 1
ATOM 614 C CA . THR A 1 86 ? -13.756 -1.624 15.378 1.00 97.00 86 THR A CA 1
ATOM 615 C C . THR A 1 86 ? -12.716 -0.763 14.679 1.00 97.00 86 THR A C 1
ATOM 617 O O . THR A 1 86 ? -12.670 0.448 14.897 1.00 97.00 86 THR A O 1
ATOM 620 N N . LEU A 1 87 ? -11.935 -1.378 13.795 1.00 94.81 87 LEU A N 1
ATOM 621 C CA . LEU A 1 87 ? -11.048 -0.709 12.855 1.00 94.81 87 LEU A CA 1
ATOM 622 C C . LEU A 1 87 ? -11.685 -0.829 11.465 1.00 94.81 87 LEU A C 1
ATOM 624 O O . LEU A 1 87 ? -11.791 -1.948 10.956 1.00 94.81 87 LEU A O 1
ATOM 628 N N . PRO A 1 88 ? -12.181 0.273 10.879 1.00 95.75 88 PRO A N 1
ATOM 629 C CA . PRO A 1 88 ? -12.834 0.220 9.578 1.00 95.75 88 PRO A CA 1
ATOM 630 C C . PRO A 1 88 ? -11.849 -0.198 8.480 1.00 95.75 88 PRO A C 1
ATOM 632 O O . PRO A 1 88 ? -10.662 0.117 8.540 1.00 95.75 88 PRO A O 1
ATOM 635 N N . ALA A 1 89 ? -12.366 -0.877 7.458 1.00 95.19 89 ALA A N 1
ATOM 636 C CA . ALA A 1 89 ? -11.627 -1.169 6.235 1.00 95.19 89 ALA A CA 1
ATOM 637 C C . ALA A 1 89 ? -11.463 0.106 5.397 1.00 95.19 89 ALA A C 1
ATOM 639 O O . ALA A 1 89 ? -12.385 0.510 4.692 1.00 95.19 89 ALA A O 1
ATOM 640 N N . THR A 1 90 ? -10.301 0.749 5.495 1.00 94.50 90 THR A N 1
ATOM 641 C CA . THR A 1 90 ? -9.972 1.985 4.760 1.00 94.50 90 THR A CA 1
ATOM 642 C C . THR A 1 90 ? -8.837 1.779 3.758 1.00 94.50 90 THR A C 1
ATOM 644 O O . THR A 1 90 ? -8.122 2.717 3.436 1.00 94.50 90 THR A O 1
ATOM 647 N N . GLN A 1 91 ? -8.598 0.541 3.321 1.00 94.81 91 GLN A N 1
ATOM 648 C CA . GLN A 1 91 ? -7.492 0.249 2.415 1.00 94.81 91 GLN A CA 1
ATOM 649 C C . GLN A 1 91 ? -7.782 0.777 1.003 1.00 94.81 91 GLN A C 1
ATOM 651 O O . GLN A 1 91 ? -8.847 0.511 0.448 1.00 94.81 91 GLN A O 1
ATOM 656 N N . HIS A 1 92 ? -6.792 1.447 0.418 1.00 96.69 92 HIS A N 1
ATOM 657 C CA . HIS A 1 92 ? -6.814 1.964 -0.950 1.00 96.69 92 HIS A CA 1
ATOM 658 C C . HIS A 1 92 ? -6.042 1.056 -1.921 1.00 96.69 92 HIS A C 1
ATOM 660 O O . HIS A 1 92 ? -5.387 0.090 -1.513 1.00 96.69 92 HIS A O 1
ATOM 666 N N . ASP A 1 93 ? -6.133 1.330 -3.223 1.00 96.62 93 ASP A N 1
ATOM 667 C CA . ASP A 1 93 ? -5.518 0.472 -4.238 1.00 96.62 93 ASP A CA 1
ATOM 668 C C . ASP A 1 93 ? -3.996 0.649 -4.361 1.00 96.62 93 ASP A C 1
ATOM 670 O O . ASP A 1 93 ? -3.289 -0.325 -4.651 1.00 96.62 93 ASP A O 1
ATOM 674 N N . VAL A 1 94 ? -3.500 1.874 -4.148 1.00 97.25 94 VAL A N 1
ATOM 675 C CA . VAL A 1 94 ? -2.078 2.247 -4.224 1.00 97.25 94 VAL A CA 1
ATOM 676 C C . VAL A 1 94 ? -1.713 3.171 -3.063 1.00 97.25 94 VAL A C 1
ATOM 678 O O . VAL A 1 94 ? -2.498 4.054 -2.715 1.00 97.25 94 VAL A O 1
ATOM 681 N N . VAL A 1 95 ? -0.510 2.988 -2.511 1.00 96.00 95 VAL A N 1
ATOM 682 C CA . VAL A 1 95 ? 0.125 3.873 -1.515 1.00 96.00 95 VAL A CA 1
ATOM 683 C C . VAL A 1 95 ? 1.576 4.166 -1.874 1.00 96.00 95 VAL A C 1
ATOM 685 O O . VAL A 1 95 ? 2.200 3.263 -2.481 1.00 96.00 95 VAL A O 1
#

Foldseek 3Di:
DDDDQCVVVDDDDPDDDDDFDADDPPDDLQVVVVVLVPDDDPPDPPRPDGDDKDFALVSCCVNPVVPRDPPDHALQQWDADPVRDTDGRPHGGMD

pLDDT: mean 91.27, std 7.61, range [62.88, 97.31]

Radius of gyration: 15.97 Å; chains: 1; bounding box: 37×33×40 Å